Protein AF-A0A0X3Y6U4-F1 (afdb_monomer_lite)

Secondary structure (DSSP, 8-state):
------HHHHHHHHHHHHHHHHHHHHHHTSTT-S--HHHHHHHHHHHHHHHHHHHHHHHHHHH-TTSPPGGGT--

Foldseek 3Di:
DDDDDDLVVLLVVLLVLLVVLVVLVVVLVDPPDPDCVVSVVVSVVSVVVNVVSLVVNVVVCVVPVVHDDSVVSND

Structure (mmCIF, N/CA/C/O backbone):
data_AF-A0A0X3Y6U4-F1
#
_entry.id   AF-A0A0X3Y6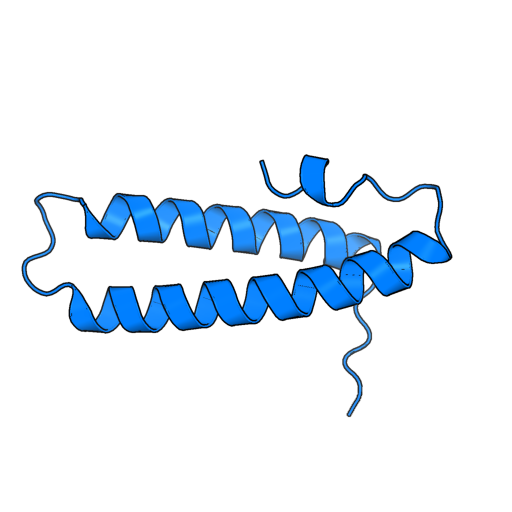U4-F1
#
loop_
_atom_site.group_PDB
_atom_site.id
_atom_site.type_symbol
_atom_site.label_atom_id
_atom_site.label_alt_id
_atom_site.label_comp_id
_atom_site.label_asym_id
_atom_site.label_entity_id
_atom_site.label_seq_id
_atom_site.pdbx_PDB_ins_code
_atom_site.Cartn_x
_atom_site.Cartn_y
_atom_site.Cartn_z
_atom_site.occupancy
_atom_site.B_iso_or_equiv
_atom_site.auth_seq_id
_atom_site.auth_comp_id
_atom_site.auth_asym_id
_atom_site.auth_atom_id
_atom_site.pdbx_PDB_model_num
ATOM 1 N N . MET A 1 1 ? -14.555 -15.335 2.509 1.00 42.97 1 MET A N 1
ATOM 2 C CA . MET A 1 1 ? -13.613 -15.412 3.643 1.00 42.97 1 MET A CA 1
ATOM 3 C C . MET A 1 1 ? -13.216 -13.984 3.976 1.00 42.97 1 MET A C 1
ATOM 5 O O . MET A 1 1 ? -12.667 -13.335 3.098 1.00 42.97 1 MET A O 1
ATOM 9 N N . LYS A 1 2 ? -13.595 -13.445 5.142 1.00 55.09 2 LYS A N 1
ATOM 10 C CA . LYS A 1 2 ? -13.049 -12.158 5.599 1.00 55.09 2 LYS A CA 1
ATOM 11 C C . LYS A 1 2 ? -11.701 -12.456 6.250 1.00 55.09 2 LYS A C 1
ATOM 13 O O . LYS A 1 2 ? -11.637 -13.336 7.102 1.00 55.09 2 LYS A O 1
ATOM 18 N N . LEU A 1 3 ? -10.644 -11.799 5.789 1.00 60.09 3 LEU A N 1
ATOM 19 C CA . LEU A 1 3 ? -9.357 -11.800 6.476 1.00 60.09 3 LEU A CA 1
ATOM 20 C C . LEU A 1 3 ? -9.505 -10.903 7.704 1.00 60.09 3 LEU A C 1
ATOM 22 O O . LEU A 1 3 ? -9.740 -9.709 7.560 1.00 60.09 3 LEU A O 1
ATOM 26 N N . GLU A 1 4 ? -9.417 -11.485 8.895 1.00 72.19 4 GLU A N 1
ATOM 27 C CA . GLU A 1 4 ? -9.351 -10.727 10.143 1.00 72.19 4 GLU A CA 1
ATOM 28 C C . GLU A 1 4 ? -7.876 -10.533 10.499 1.00 72.19 4 GLU A C 1
ATOM 30 O O . GLU A 1 4 ? -7.163 -11.489 10.803 1.00 72.19 4 GLU A O 1
ATOM 35 N N . ILE A 1 5 ? -7.399 -9.293 10.397 1.00 73.31 5 ILE A N 1
ATOM 36 C CA . ILE A 1 5 ? -6.032 -8.914 10.759 1.00 73.31 5 ILE A CA 1
ATOM 37 C C . ILE A 1 5 ? -6.069 -8.379 12.191 1.00 73.31 5 ILE A C 1
ATOM 39 O O . ILE A 1 5 ? -6.888 -7.517 12.505 1.00 73.31 5 ILE A O 1
ATOM 43 N N . SER A 1 6 ? -5.190 -8.87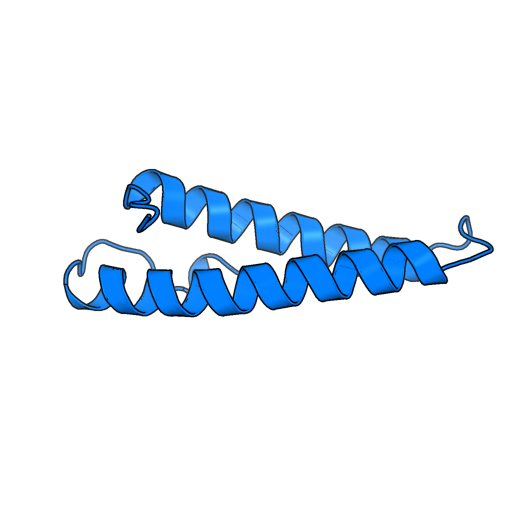4 13.069 1.00 82.38 6 SER A N 1
ATOM 44 C CA . SER A 1 6 ? -5.077 -8.300 14.415 1.00 82.38 6 SER A CA 1
ATOM 45 C C . SER A 1 6 ? -4.548 -6.864 14.341 1.00 82.38 6 SER A C 1
ATOM 47 O O . SER A 1 6 ? -3.729 -6.536 13.484 1.00 82.38 6 SER A O 1
ATOM 49 N N . GLU A 1 7 ? -4.957 -6.012 15.275 1.00 79.56 7 GLU A N 1
ATOM 50 C CA . GLU A 1 7 ? -4.570 -4.593 15.324 1.00 79.56 7 GLU A CA 1
ATOM 51 C C . GLU A 1 7 ? -3.043 -4.391 15.297 1.00 79.56 7 GLU A C 1
ATOM 53 O O . GLU A 1 7 ? -2.518 -3.515 14.608 1.00 79.56 7 GLU A O 1
ATOM 58 N N . GLN A 1 8 ? -2.321 -5.252 16.021 1.00 78.19 8 GLN A N 1
ATOM 59 C CA . GLN A 1 8 ? -0.860 -5.241 16.105 1.00 78.19 8 GLN A CA 1
ATOM 60 C C . GLN A 1 8 ? -0.221 -5.597 14.762 1.00 78.19 8 GLN A C 1
ATOM 62 O O . GLN A 1 8 ? 0.731 -4.943 14.332 1.00 78.19 8 GLN A O 1
ATOM 67 N N . TYR A 1 9 ? -0.758 -6.611 14.078 1.00 87.81 9 TYR A N 1
ATOM 68 C CA . TYR A 1 9 ? -0.266 -7.002 12.762 1.00 87.81 9 TYR A CA 1
ATOM 69 C C . TYR A 1 9 ? -0.646 -5.989 11.688 1.00 87.81 9 TYR A C 1
ATOM 71 O O . TYR A 1 9 ? 0.124 -5.804 10.755 1.00 87.81 9 TYR A O 1
ATOM 79 N N . LEU A 1 10 ? -1.764 -5.277 11.831 1.00 89.50 10 LEU A N 1
ATOM 80 C CA . LEU A 1 10 ? -2.197 -4.289 10.850 1.00 89.50 10 LEU A CA 1
ATOM 81 C C . LEU A 1 10 ? -1.220 -3.114 10.744 1.00 89.50 10 LEU A C 1
ATOM 83 O O . LEU A 1 10 ? -0.834 -2.738 9.639 1.00 89.50 10 LEU A O 1
ATOM 87 N N . MET A 1 11 ? -0.754 -2.580 11.877 1.00 90.62 11 MET A N 1
ATOM 88 C CA . MET A 1 11 ? 0.281 -1.536 11.887 1.00 90.62 11 MET A CA 1
ATOM 89 C C . MET A 1 11 ? 1.596 -2.020 11.274 1.00 90.62 11 MET A C 1
ATOM 91 O O . MET A 1 11 ? 2.189 -1.314 10.460 1.00 90.62 11 MET A O 1
ATOM 95 N N . LEU A 1 12 ? 2.030 -3.232 11.633 1.00 92.06 12 LEU A N 1
ATOM 96 C CA . LEU A 1 12 ? 3.253 -3.824 11.093 1.00 92.06 12 LEU A CA 1
ATOM 97 C C . LEU A 1 12 ? 3.160 -4.022 9.574 1.00 92.06 12 LEU A C 1
ATOM 99 O O . LEU A 1 12 ? 4.074 -3.634 8.855 1.00 92.06 12 LEU A O 1
ATOM 103 N N . LEU A 1 13 ? 2.053 -4.588 9.090 1.00 93.06 13 LEU A N 1
ATOM 104 C CA . LEU A 1 13 ? 1.808 -4.818 7.665 1.00 93.06 13 LEU A CA 1
ATOM 105 C C . LEU A 1 13 ? 1.759 -3.502 6.890 1.00 93.06 13 LEU A C 1
ATOM 107 O O . LEU A 1 13 ? 2.362 -3.408 5.827 1.00 93.06 13 LEU A O 1
ATOM 111 N N . THR A 1 14 ? 1.114 -2.478 7.454 1.00 94.12 14 THR A N 1
ATOM 112 C CA . THR A 1 14 ? 1.041 -1.138 6.851 1.00 94.12 14 THR A CA 1
ATOM 113 C C . THR A 1 14 ? 2.428 -0.530 6.688 1.00 94.12 14 THR A C 1
ATOM 115 O O . THR A 1 14 ? 2.751 -0.009 5.625 1.00 94.12 14 THR A O 1
ATOM 118 N N . SER A 1 15 ? 3.266 -0.622 7.725 1.00 94.44 15 SER A N 1
ATOM 119 C CA . SER A 1 15 ? 4.642 -0.122 7.671 1.00 94.44 15 SER A CA 1
ATOM 120 C C . SER A 1 15 ? 5.490 -0.911 6.674 1.00 94.44 15 SER A C 1
ATOM 122 O O . SER A 1 15 ? 6.211 -0.318 5.879 1.00 94.44 15 SER A O 1
ATOM 124 N N . ALA A 1 16 ? 5.397 -2.242 6.694 1.00 95.06 16 ALA A N 1
ATOM 125 C CA . ALA A 1 16 ? 6.189 -3.101 5.822 1.00 95.06 16 ALA A CA 1
ATOM 126 C C . ALA A 1 16 ? 5.837 -2.903 4.340 1.00 95.06 16 ALA A C 1
ATOM 128 O O . ALA A 1 16 ? 6.727 -2.888 3.491 1.00 95.06 16 ALA A O 1
ATOM 129 N N . LEU A 1 17 ? 4.551 -2.728 4.028 1.00 96.50 17 LEU A N 1
ATOM 130 C CA . LEU A 1 17 ? 4.093 -2.499 2.662 1.00 96.50 17 LEU A CA 1
ATOM 131 C C . LEU A 1 17 ? 4.495 -1.107 2.152 1.00 96.50 17 LEU A C 1
ATOM 133 O O . LEU A 1 17 ? 4.980 -0.999 1.029 1.00 96.50 17 LEU A O 1
ATOM 137 N N . ASN A 1 18 ? 4.425 -0.076 3.002 1.00 96.75 18 ASN A N 1
ATOM 138 C CA . ASN A 1 18 ? 4.970 1.252 2.702 1.00 96.75 18 ASN A CA 1
ATOM 139 C C . ASN A 1 18 ? 6.469 1.203 2.370 1.00 96.75 18 ASN A C 1
ATOM 141 O O . ASN A 1 18 ? 6.908 1.789 1.382 1.00 96.75 18 ASN A O 1
ATOM 145 N N . ASP A 1 19 ? 7.258 0.485 3.173 1.00 97.12 19 ASP A N 1
ATOM 146 C CA . ASP A 1 19 ? 8.696 0.336 2.934 1.00 97.12 19 ASP A CA 1
ATOM 147 C C . ASP A 1 19 ? 8.974 -0.415 1.625 1.00 97.12 19 ASP A C 1
ATOM 149 O O . ASP A 1 19 ? 9.876 -0.035 0.873 1.00 97.12 19 ASP A O 1
ATOM 153 N N . ALA A 1 20 ? 8.177 -1.442 1.316 1.00 97.00 20 ALA A N 1
ATOM 154 C CA . ALA A 1 20 ? 8.273 -2.176 0.060 1.00 97.00 20 ALA A CA 1
ATOM 155 C C . ALA A 1 20 ? 7.957 -1.285 -1.152 1.00 97.00 20 ALA A C 1
ATOM 157 O O . ALA A 1 20 ? 8.713 -1.312 -2.123 1.00 97.00 20 ALA A O 1
ATOM 158 N N . ILE A 1 21 ? 6.899 -0.470 -1.092 1.00 97.00 21 ILE A N 1
ATOM 159 C CA . ILE A 1 21 ? 6.553 0.503 -2.143 1.00 97.00 21 ILE A CA 1
ATOM 160 C C . ILE A 1 21 ? 7.725 1.460 -2.361 1.00 97.00 21 ILE A C 1
ATOM 162 O O . ILE A 1 21 ? 8.273 1.521 -3.456 1.00 97.00 21 ILE A O 1
ATOM 166 N N . LYS A 1 22 ? 8.207 2.107 -1.297 1.00 96.19 22 LYS A N 1
ATOM 167 C CA . LYS A 1 22 ? 9.315 3.075 -1.368 1.00 96.19 22 LYS A CA 1
ATOM 168 C C . LYS A 1 22 ? 10.609 2.483 -1.898 1.00 96.19 22 LYS A C 1
ATOM 170 O O . LYS A 1 22 ? 11.379 3.162 -2.582 1.00 96.19 22 LYS A O 1
ATOM 175 N N . TYR A 1 23 ? 10.897 1.240 -1.527 1.00 95.50 23 TYR A N 1
ATOM 176 C CA . TYR A 1 23 ? 12.042 0.525 -2.061 1.00 95.50 23 TYR A CA 1
ATOM 177 C C . TYR A 1 23 ? 11.883 0.305 -3.566 1.00 95.50 23 TYR A C 1
ATOM 179 O O . TYR A 1 23 ? 12.796 0.647 -4.315 1.00 95.50 23 TYR A O 1
ATOM 187 N N . ASN A 1 24 ? 10.731 -0.209 -4.007 1.00 95.06 24 ASN A N 1
ATOM 188 C CA . ASN A 1 24 ? 10.471 -0.493 -5.418 1.00 95.06 24 ASN A CA 1
ATOM 189 C C . ASN A 1 24 ? 10.440 0.787 -6.269 1.00 95.06 24 ASN A C 1
ATOM 191 O O . ASN A 1 24 ? 11.077 0.812 -7.315 1.00 95.06 24 ASN A O 1
ATOM 195 N N . GLU A 1 25 ? 9.830 1.876 -5.792 1.00 94.56 25 GLU A N 1
ATOM 196 C CA . GLU A 1 25 ? 9.875 3.195 -6.446 1.00 94.56 25 GLU A CA 1
ATOM 197 C C . GLU A 1 25 ? 11.317 3.662 -6.692 1.00 94.56 25 GLU A C 1
ATOM 199 O O . GLU A 1 25 ? 11.684 4.072 -7.791 1.00 94.56 25 GLU A O 1
ATOM 204 N N . LYS A 1 26 ? 12.184 3.570 -5.675 1.00 93.88 26 LYS A N 1
ATOM 205 C CA . LYS A 1 26 ? 13.602 3.930 -5.827 1.00 93.88 26 LYS A CA 1
ATOM 206 C C . LYS A 1 26 ? 14.349 2.962 -6.733 1.00 93.88 26 LYS A C 1
ATOM 208 O O . LYS A 1 26 ? 15.256 3.378 -7.452 1.00 93.88 26 LYS A O 1
ATOM 213 N N . PHE A 1 27 ? 14.000 1.682 -6.673 1.00 93.31 27 PHE A N 1
ATOM 214 C CA . PHE A 1 27 ? 14.632 0.641 -7.467 1.00 93.31 27 PHE A CA 1
ATOM 215 C C . PHE A 1 27 ? 14.355 0.830 -8.963 1.00 93.31 27 PHE A C 1
ATOM 217 O O . PHE A 1 27 ? 15.295 0.737 -9.753 1.00 93.31 27 PHE A O 1
ATOM 224 N N . LEU A 1 28 ? 13.126 1.216 -9.331 1.00 92.25 28 LEU A N 1
ATOM 225 C CA . LEU A 1 28 ? 12.728 1.568 -10.701 1.00 92.25 28 LEU A CA 1
ATOM 226 C C . LEU A 1 28 ? 13.606 2.660 -11.323 1.00 92.25 28 LEU A C 1
ATOM 228 O O . LEU A 1 28 ? 13.877 2.634 -12.520 1.00 92.25 28 LEU A O 1
ATOM 232 N N . HIS A 1 29 ? 14.089 3.603 -10.514 1.00 89.06 29 HIS A N 1
ATOM 233 C CA . HIS A 1 29 ? 14.985 4.673 -10.958 1.00 89.06 29 HIS A CA 1
ATOM 234 C C . HIS A 1 29 ? 16.476 4.316 -10.875 1.00 89.06 29 HIS A C 1
ATOM 236 O O . HIS A 1 29 ? 17.327 5.172 -11.123 1.00 89.06 29 HIS A O 1
ATOM 242 N N . SER A 1 30 ? 16.825 3.082 -10.499 1.00 92.12 30 SER A N 1
ATOM 243 C CA . SER A 1 30 ? 18.224 2.670 -10.410 1.00 92.12 30 SER A CA 1
ATOM 244 C C . SER A 1 30 ? 18.827 2.451 -11.797 1.00 92.12 30 SER A C 1
ATOM 246 O O . SER A 1 30 ? 18.206 1.887 -12.694 1.00 92.12 30 SER A O 1
ATOM 248 N N . GLU A 1 31 ? 20.100 2.806 -11.950 1.00 90.31 31 GLU A N 1
ATOM 249 C CA . GLU A 1 31 ? 20.841 2.636 -13.208 1.00 90.31 31 GLU A CA 1
ATOM 250 C C . GLU A 1 31 ? 21.080 1.160 -13.590 1.00 90.31 31 GLU A C 1
ATOM 252 O O . GLU A 1 31 ? 21.590 0.859 -14.669 1.00 90.31 31 GLU A O 1
ATOM 257 N N . THR A 1 32 ? 20.748 0.222 -12.697 1.00 88.88 32 THR A N 1
ATOM 258 C CA . THR A 1 32 ? 21.005 -1.212 -12.890 1.00 88.88 32 THR A CA 1
ATOM 259 C C . THR A 1 32 ? 19.901 -1.947 -13.642 1.00 88.88 32 THR A C 1
ATOM 261 O O . THR A 1 32 ? 20.158 -3.022 -14.190 1.00 88.88 32 THR A O 1
ATOM 264 N N . ILE A 1 33 ? 18.695 -1.380 -13.710 1.00 87.06 33 ILE A N 1
ATOM 265 C CA . ILE A 1 33 ? 17.547 -2.009 -14.364 1.00 87.06 33 ILE A CA 1
ATOM 266 C C . ILE A 1 33 ? 17.463 -1.544 -15.814 1.00 87.06 33 ILE A C 1
ATOM 268 O O . ILE A 1 33 ? 17.494 -0.353 -16.108 1.00 87.06 33 ILE A O 1
ATO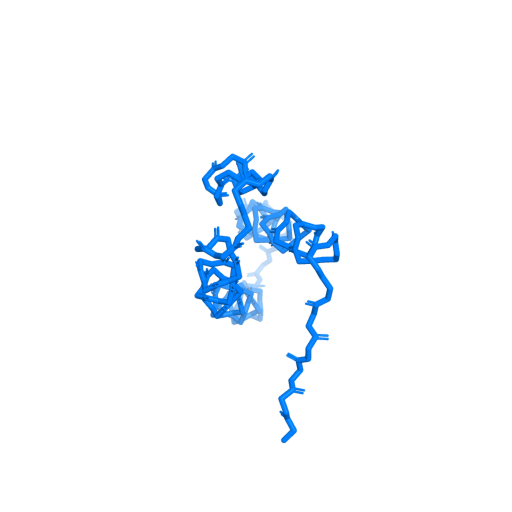M 272 N N . ARG A 1 34 ? 17.362 -2.503 -16.736 1.00 84.25 34 ARG A N 1
ATOM 273 C CA . ARG A 1 34 ? 17.220 -2.234 -18.177 1.00 84.25 34 ARG A CA 1
ATOM 274 C C . ARG A 1 34 ? 15.777 -2.312 -18.657 1.00 84.25 34 ARG A C 1
ATOM 276 O O . ARG A 1 34 ? 15.430 -1.626 -19.610 1.00 84.25 34 ARG A O 1
ATOM 283 N N . ASP A 1 35 ? 14.988 -3.163 -18.014 1.00 90.25 35 ASP A N 1
ATOM 284 C CA . ASP A 1 35 ? 13.571 -3.364 -18.287 1.00 90.25 35 ASP A CA 1
ATOM 285 C C . ASP A 1 35 ? 12.804 -3.227 -16.972 1.00 90.25 35 ASP A C 1
ATOM 287 O O . ASP A 1 35 ? 13.072 -3.953 -16.012 1.00 90.25 35 ASP A O 1
ATOM 291 N N . VAL A 1 36 ? 11.919 -2.236 -16.923 1.00 92.94 36 VAL A N 1
ATOM 292 C CA . VAL A 1 36 ? 11.183 -1.841 -15.720 1.00 92.94 36 VAL A CA 1
ATOM 293 C C . VAL A 1 36 ? 9.768 -2.412 -15.678 1.00 92.94 36 VAL A C 1
ATOM 295 O O . VAL A 1 36 ? 9.146 -2.345 -14.624 1.00 92.94 36 VAL A O 1
ATOM 298 N N . SER A 1 37 ? 9.261 -2.997 -16.769 1.00 93.19 37 SER A N 1
ATOM 299 C CA . SER A 1 37 ? 7.830 -3.302 -16.909 1.00 93.19 37 SER A CA 1
ATOM 300 C C . SER A 1 37 ? 7.293 -4.231 -15.815 1.00 93.19 37 SER A C 1
ATOM 302 O O . SER A 1 37 ? 6.270 -3.925 -15.204 1.00 93.19 37 SER A O 1
ATOM 304 N N . ASP A 1 38 ? 8.017 -5.304 -15.486 1.00 92.38 38 ASP A N 1
ATOM 305 C CA . ASP A 1 38 ? 7.615 -6.233 -14.417 1.00 92.38 38 ASP A CA 1
ATOM 306 C C . ASP A 1 38 ? 7.626 -5.565 -13.027 1.00 92.38 38 ASP A C 1
ATOM 308 O O . ASP A 1 38 ? 6.810 -5.876 -12.156 1.00 92.38 38 ASP A O 1
ATOM 312 N N . TYR A 1 39 ? 8.547 -4.625 -12.804 1.00 93.00 39 TYR A N 1
ATOM 313 C CA . TYR A 1 39 ? 8.663 -3.897 -11.540 1.00 93.00 39 TYR A CA 1
ATOM 314 C C . TYR A 1 39 ? 7.576 -2.831 -11.397 1.00 93.00 39 TYR A C 1
ATOM 316 O O . TYR A 1 39 ? 7.073 -2.625 -10.295 1.00 93.00 39 TYR A O 1
ATOM 324 N N . GLU A 1 40 ? 7.188 -2.182 -12.497 1.00 95.06 40 GLU A N 1
ATOM 325 C CA . GLU A 1 40 ? 6.058 -1.253 -12.535 1.00 95.06 40 GLU A CA 1
ATOM 326 C C . GLU A 1 40 ? 4.745 -1.990 -12.246 1.00 95.06 40 GLU A C 1
ATOM 328 O O . GLU A 1 40 ? 3.967 -1.548 -11.402 1.00 95.06 40 GLU A O 1
ATOM 333 N N . GLU A 1 41 ? 4.519 -3.157 -12.863 1.00 96.00 41 GLU A N 1
ATOM 334 C CA . GLU A 1 41 ? 3.342 -3.986 -12.576 1.00 96.00 41 GLU A CA 1
ATOM 335 C C . GLU A 1 41 ? 3.315 -4.444 -11.110 1.00 96.00 41 GLU A C 1
ATOM 337 O O . GLU A 1 41 ? 2.275 -4.377 -10.442 1.00 96.00 41 GLU A O 1
ATOM 342 N N . HIS A 1 42 ? 4.467 -4.857 -10.571 1.00 95.62 42 HIS A N 1
ATOM 343 C CA . HIS A 1 42 ? 4.571 -5.212 -9.161 1.00 95.62 42 HIS A CA 1
ATOM 344 C C . HIS A 1 42 ? 4.272 -4.021 -8.242 1.00 95.62 42 HIS A C 1
ATOM 346 O O . HIS A 1 42 ? 3.514 -4.175 -7.282 1.00 95.62 42 HIS A O 1
ATOM 352 N N . LEU A 1 43 ? 4.812 -2.837 -8.543 1.00 96.31 43 LEU A N 1
ATOM 353 C CA . LEU A 1 43 ? 4.564 -1.623 -7.769 1.00 96.31 43 LEU A CA 1
ATOM 354 C C . LEU A 1 43 ? 3.070 -1.277 -7.742 1.00 96.31 43 LEU A C 1
ATOM 356 O O . LEU A 1 43 ? 2.525 -1.064 -6.661 1.00 96.31 43 LEU A O 1
ATOM 360 N N . VAL A 1 44 ? 2.380 -1.353 -8.884 1.00 96.81 44 VAL A N 1
ATOM 361 C CA . VAL A 1 44 ? 0.921 -1.154 -8.964 1.00 96.81 44 VAL A CA 1
ATOM 362 C C . VAL A 1 44 ? 0.169 -2.152 -8.075 1.00 96.81 44 VAL A C 1
ATOM 364 O O . VAL A 1 44 ? -0.810 -1.803 -7.411 1.00 96.81 44 VAL A O 1
ATOM 367 N N . CYS A 1 45 ? 0.616 -3.409 -8.013 1.00 97.44 45 CYS A N 1
ATOM 368 C CA . CYS A 1 45 ? 0.020 -4.399 -7.114 1.00 97.44 45 CYS A CA 1
ATOM 369 C C . CYS A 1 45 ? 0.210 -4.028 -5.634 1.00 97.44 45 CYS A C 1
ATOM 371 O O . CYS A 1 45 ? -0.723 -4.184 -4.841 1.00 97.44 45 CYS A O 1
ATOM 373 N N . LEU A 1 46 ? 1.393 -3.533 -5.258 1.00 97.31 46 LEU A N 1
ATOM 374 C CA . LEU A 1 46 ? 1.676 -3.081 -3.895 1.00 97.31 46 LEU A CA 1
ATOM 375 C C . LEU A 1 46 ? 0.829 -1.858 -3.521 1.00 97.31 46 LEU A C 1
ATOM 377 O O . LEU A 1 46 ? 0.242 -1.847 -2.442 1.00 97.31 46 LEU A O 1
ATOM 381 N N . GLU A 1 47 ? 0.703 -0.876 -4.413 1.00 96.38 47 GLU A N 1
ATOM 382 C CA . GLU A 1 47 ? -0.124 0.321 -4.210 1.00 96.38 47 GLU A CA 1
ATOM 383 C C . GLU A 1 47 ? -1.605 -0.030 -4.025 1.00 96.38 47 GLU A C 1
ATOM 385 O O . GLU A 1 47 ? -2.251 0.442 -3.088 1.00 96.38 47 GLU A O 1
ATOM 390 N N . ASN A 1 48 ? -2.139 -0.928 -4.859 1.00 97.19 48 ASN A N 1
ATOM 391 C CA . ASN A 1 48 ? -3.510 -1.422 -4.712 1.00 97.19 48 ASN A CA 1
ATOM 392 C C . ASN A 1 48 ? -3.716 -2.145 -3.373 1.00 97.19 48 ASN A C 1
ATOM 394 O O . ASN A 1 48 ? -4.752 -1.985 -2.723 1.00 97.19 48 ASN A O 1
ATOM 398 N N . CYS A 1 49 ? -2.725 -2.929 -2.941 1.00 95.75 49 CYS A N 1
ATOM 399 C CA . CYS A 1 49 ? -2.751 -3.586 -1.639 1.00 95.75 49 CYS A CA 1
ATOM 400 C C . CYS A 1 49 ? -2.726 -2.558 -0.496 1.00 95.75 49 CYS A C 1
ATOM 402 O O . CYS A 1 49 ? -3.492 -2.689 0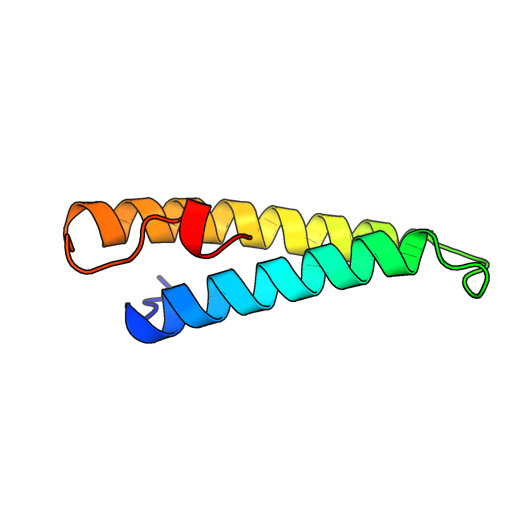.457 1.00 95.75 49 CYS A O 1
ATOM 404 N N . GLN A 1 50 ? -1.912 -1.505 -0.610 1.00 95.62 50 GLN A N 1
ATOM 405 C CA . GLN A 1 50 ? -1.799 -0.439 0.387 1.00 95.62 50 GLN A CA 1
ATOM 406 C C . GLN A 1 50 ? -3.107 0.339 0.522 1.00 95.62 50 GLN A C 1
ATOM 408 O O . GLN A 1 50 ? -3.538 0.595 1.643 1.00 95.62 50 GLN A O 1
ATOM 413 N N . ALA A 1 51 ? -3.774 0.647 -0.594 1.00 94.94 51 ALA A N 1
ATOM 414 C CA . ALA A 1 51 ? -5.080 1.302 -0.589 1.00 94.94 51 ALA A CA 1
ATOM 415 C C . ALA A 1 51 ? -6.141 0.457 0.135 1.00 94.94 51 ALA A C 1
ATOM 417 O O . ALA A 1 51 ? -6.884 0.962 0.976 1.00 94.94 51 ALA A O 1
ATOM 418 N N . TRP A 1 52 ? -6.178 -0.854 -0.130 1.00 94.12 52 TRP A N 1
ATOM 419 C CA . TRP A 1 52 ? -7.061 -1.763 0.603 1.00 94.12 52 TRP A CA 1
ATOM 420 C C . TRP A 1 52 ? -6.722 -1.812 2.101 1.00 94.12 52 TRP A C 1
ATOM 422 O O . TRP A 1 52 ? -7.617 -1.776 2.948 1.00 94.12 52 TRP A O 1
ATOM 432 N N . LEU A 1 53 ? -5.432 -1.865 2.438 1.00 93.38 53 LEU A N 1
ATOM 433 C CA . LEU A 1 53 ? -4.966 -1.923 3.820 1.00 93.38 53 LEU A CA 1
ATOM 434 C C . LEU A 1 53 ? -5.296 -0.635 4.591 1.00 93.38 53 LEU A C 1
ATOM 436 O O . LEU A 1 53 ? -5.653 -0.703 5.764 1.00 93.38 53 LEU A O 1
ATOM 440 N N . GLU A 1 54 ? -5.221 0.524 3.935 1.00 94.06 54 GLU A N 1
ATOM 441 C CA . GLU A 1 54 ? -5.611 1.827 4.478 1.00 94.06 54 GLU A CA 1
ATOM 442 C C . GLU A 1 54 ? -7.092 1.870 4.861 1.00 94.06 54 GLU A C 1
ATOM 444 O O . GLU A 1 54 ? -7.441 2.335 5.950 1.00 94.06 54 GLU A O 1
ATOM 449 N N . ASP A 1 55 ? -7.966 1.352 3.998 1.00 92.94 55 ASP A N 1
ATOM 450 C CA . ASP A 1 55 ? -9.399 1.273 4.275 1.00 92.94 55 ASP A CA 1
ATOM 451 C C . ASP A 1 55 ? -9.692 0.378 5.485 1.00 92.94 55 ASP A C 1
ATOM 453 O O . ASP A 1 55 ? -10.505 0.736 6.343 1.00 92.94 55 ASP A O 1
ATOM 457 N N . GLU A 1 56 ? -9.028 -0.775 5.587 1.00 90.50 56 GLU A N 1
ATOM 458 C CA . GLU A 1 56 ? -9.153 -1.659 6.751 1.00 90.50 56 GLU A CA 1
ATOM 459 C C . GLU A 1 56 ? -8.580 -1.009 8.019 1.00 90.50 56 GLU A C 1
ATOM 461 O O . GLU A 1 56 ? -9.211 -1.059 9.079 1.00 90.50 56 GLU A O 1
ATOM 466 N N . TYR A 1 57 ? -7.446 -0.310 7.906 1.00 92.00 57 TYR A N 1
ATOM 467 C CA . TYR A 1 57 ? -6.845 0.458 8.996 1.00 92.00 57 TYR A CA 1
ATOM 468 C C . TYR A 1 57 ? -7.813 1.500 9.542 1.00 92.00 57 TYR A C 1
ATOM 470 O O . TYR A 1 57 ? -8.058 1.547 10.746 1.00 92.00 57 TYR A O 1
ATOM 478 N N . LYS A 1 58 ? -8.406 2.315 8.666 1.00 90.62 58 LYS A N 1
ATOM 479 C CA . LYS A 1 58 ? -9.349 3.375 9.045 1.00 90.62 58 LYS A CA 1
ATOM 480 C C . LYS A 1 58 ? -10.608 2.819 9.707 1.00 90.62 58 LYS A C 1
ATOM 482 O O . LYS A 1 58 ? -11.110 3.428 10.652 1.00 90.62 58 LYS A O 1
ATOM 487 N N . LYS A 1 59 ? -11.111 1.666 9.249 1.00 89.94 59 LYS A N 1
ATOM 488 C CA . LYS A 1 59 ? -12.262 0.989 9.870 1.00 89.94 59 LYS A CA 1
ATOM 489 C C . LYS A 1 59 ? -11.950 0.556 11.299 1.00 89.94 59 LYS A C 1
ATOM 491 O O . LYS A 1 59 ? -12.742 0.841 12.187 1.00 89.94 59 LYS A O 1
ATOM 496 N N . ILE A 1 60 ? -10.804 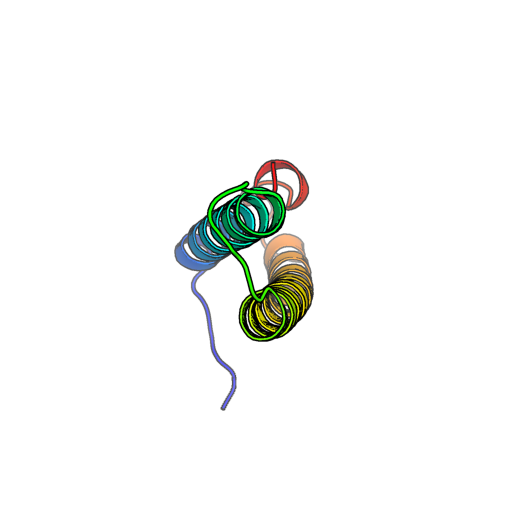-0.086 11.518 1.00 88.25 60 ILE A N 1
ATOM 497 C CA . ILE A 1 60 ? -10.418 -0.606 12.838 1.00 88.25 60 ILE A CA 1
ATOM 498 C C . ILE A 1 60 ? -10.024 0.540 13.783 1.00 88.25 60 ILE A C 1
ATOM 500 O O . ILE A 1 60 ? -10.473 0.583 14.926 1.00 88.25 60 ILE A O 1
ATOM 504 N N . ALA A 1 61 ? -9.269 1.528 13.296 1.00 88.88 61 ALA A N 1
ATOM 505 C CA . ALA A 1 61 ? -8.845 2.685 14.085 1.00 88.88 61 ALA A CA 1
ATOM 506 C C . ALA A 1 61 ? -10.022 3.546 14.576 1.00 88.88 61 ALA A C 1
ATOM 508 O O . ALA A 1 61 ? -9.912 4.202 15.611 1.00 88.88 61 ALA A O 1
ATOM 509 N N . LYS A 1 62 ? -11.166 3.531 13.875 1.00 88.06 62 LYS A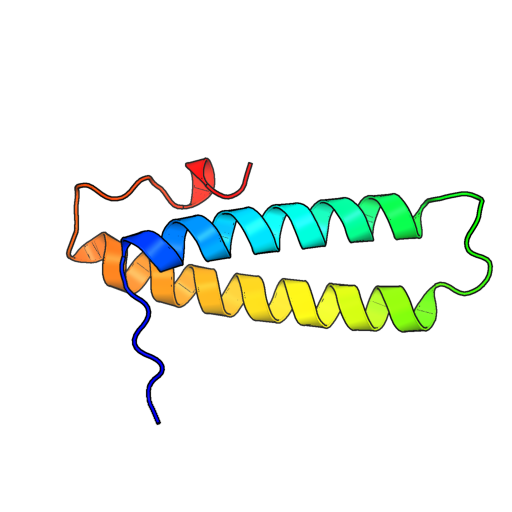 N 1
ATOM 510 C CA . LYS A 1 62 ? -12.385 4.230 14.310 1.00 88.06 62 LYS A CA 1
ATOM 511 C C . LYS A 1 62 ? -12.861 3.763 15.687 1.00 88.06 62 LYS A C 1
ATOM 513 O O . LYS A 1 62 ? -13.300 4.587 16.487 1.00 88.06 62 LYS A O 1
ATOM 518 N N . ASP A 1 63 ? -12.759 2.464 15.946 1.00 86.56 63 ASP A N 1
ATOM 519 C CA . ASP A 1 63 ? -13.228 1.840 17.182 1.00 86.56 63 ASP A CA 1
ATOM 520 C C . ASP A 1 63 ? -12.083 1.631 18.196 1.00 86.56 63 ASP A C 1
ATOM 522 O O . ASP A 1 63 ? -12.333 1.257 19.343 1.00 86.56 63 ASP A O 1
ATOM 526 N N . ASN A 1 64 ? -10.833 1.935 17.811 1.00 85.50 64 ASN A N 1
ATOM 527 C CA . ASN A 1 64 ? -9.650 1.804 18.660 1.00 85.50 64 ASN A CA 1
ATOM 528 C C . ASN A 1 64 ? -8.789 3.090 18.705 1.00 85.50 64 ASN A C 1
ATOM 530 O O . ASN A 1 64 ? -7.860 3.261 17.909 1.00 85.50 64 ASN A O 1
ATOM 534 N N . PRO A 1 65 ? -9.012 3.971 19.698 1.00 83.62 65 PRO A N 1
ATOM 535 C CA . PRO A 1 65 ? -8.291 5.238 19.826 1.00 83.62 65 PRO A CA 1
ATOM 536 C C . PRO A 1 65 ? -6.816 5.100 20.247 1.00 83.62 65 PRO A C 1
ATOM 538 O O . PRO A 1 65 ? -6.117 6.110 20.311 1.00 83.62 65 PRO A O 1
ATOM 541 N N . GLN A 1 66 ? -6.329 3.894 20.569 1.00 86.62 66 GLN A N 1
ATOM 542 C CA . GLN A 1 66 ? -4.919 3.666 20.921 1.00 86.62 66 GLN A CA 1
ATOM 543 C C . GLN A 1 66 ? -4.030 3.422 19.696 1.00 86.62 66 GLN A C 1
ATOM 545 O O . GLN A 1 66 ? -2.803 3.452 19.814 1.00 86.62 66 GLN A O 1
ATOM 550 N N . MET A 1 67 ? -4.627 3.177 18.527 1.00 88.31 67 MET A N 1
ATOM 551 C CA . MET A 1 67 ? -3.880 3.022 17.286 1.00 88.31 67 MET A CA 1
ATOM 552 C C . MET A 1 67 ? -3.230 4.342 16.870 1.00 88.31 67 MET A C 1
ATOM 554 O O . MET A 1 67 ? -3.756 5.435 17.094 1.00 88.31 67 MET A O 1
ATOM 558 N N . LEU A 1 68 ? -2.062 4.243 16.240 1.00 89.94 68 LEU A N 1
ATOM 559 C CA . LEU A 1 68 ? -1.437 5.408 15.629 1.00 89.94 68 LEU A CA 1
ATOM 560 C C . LEU A 1 68 ? -2.306 5.909 14.460 1.00 89.94 68 LEU A C 1
ATOM 562 O O . LEU A 1 68 ? -2.948 5.114 13.787 1.00 89.94 68 LEU A O 1
ATOM 566 N N . PRO A 1 69 ? -2.331 7.219 14.168 1.00 90.06 69 PRO A N 1
ATOM 567 C CA . PRO A 1 69 ? -2.881 7.696 12.904 1.00 90.06 69 PRO A CA 1
ATOM 568 C C . PRO A 1 69 ? -2.157 7.023 11.735 1.00 90.06 69 PRO A C 1
ATOM 570 O O . PRO A 1 69 ? -0.929 6.896 11.777 1.00 90.06 69 PRO A O 1
ATOM 573 N N . TYR A 1 70 ? -2.901 6.620 10.706 1.00 91.12 70 TYR A N 1
ATOM 574 C CA . TYR A 1 70 ? -2.365 5.919 9.537 1.00 91.12 70 TYR A CA 1
ATOM 575 C C . TYR A 1 70 ? -1.172 6.669 8.924 1.00 91.12 70 TYR A C 1
ATOM 577 O O . TYR A 1 70 ? -0.116 6.084 8.697 1.00 91.12 70 TYR A O 1
ATOM 585 N N . GLU A 1 71 ? -1.277 7.994 8.816 1.00 91.69 71 GLU A N 1
ATOM 586 C CA . GLU A 1 71 ? -0.262 8.900 8.262 1.00 91.69 71 GLU A CA 1
ATOM 587 C C . GLU A 1 71 ? 1.047 8.914 9.069 1.00 91.69 71 GLU A C 1
ATOM 589 O O . GLU A 1 71 ? 2.073 9.399 8.603 1.00 91.69 71 GLU A O 1
ATOM 594 N N . LYS A 1 72 ? 1.038 8.416 10.312 1.00 90.56 72 LYS A N 1
ATOM 595 C CA . LYS A 1 72 ? 2.257 8.260 11.118 1.00 90.56 72 LYS A CA 1
ATOM 596 C C . LYS A 1 72 ? 2.948 6.915 10.904 1.00 90.56 72 LYS A C 1
ATOM 598 O O . LYS A 1 72 ? 4.100 6.798 11.337 1.00 90.56 72 LYS A O 1
ATOM 603 N N . VAL A 1 73 ? 2.252 5.944 10.307 1.00 90.25 73 VAL A N 1
ATOM 604 C CA . VAL A 1 73 ? 2.733 4.587 9.999 1.00 90.25 73 VAL A CA 1
ATOM 605 C C . VAL A 1 73 ? 3.322 4.535 8.589 1.00 90.25 73 VAL A C 1
ATOM 607 O O . VAL A 1 73 ? 4.450 4.084 8.427 1.00 90.25 73 VAL A O 1
ATOM 610 N N . VAL A 1 74 ? 2.605 5.062 7.594 1.00 88.69 74 VAL A N 1
ATOM 611 C CA . VAL A 1 74 ? 3.143 5.360 6.255 1.00 88.69 74 VAL A CA 1
ATOM 612 C C . VAL A 1 74 ? 3.954 6.656 6.334 1.00 88.69 74 VAL A C 1
ATOM 614 O O . VAL A 1 74 ? 3.406 7.752 6.266 1.00 88.69 74 VAL A O 1
ATOM 617 N N . ARG A 1 75 ? 5.264 6.543 6.565 1.00 68.81 75 ARG A N 1
ATOM 618 C CA . ARG A 1 75 ? 6.205 7.677 6.556 1.00 68.81 75 ARG A CA 1
ATOM 619 C C . ARG A 1 75 ? 7.072 7.622 5.342 1.00 68.81 75 ARG A C 1
ATOM 621 O O . ARG A 1 75 ? 7.560 6.509 5.048 1.00 68.81 75 ARG A O 1
#

pLDDT: mean 89.44, std 9.54, range [42.97, 97.44]

Radius of gyration: 14.49 Å; chains: 1; bounding box: 35×24×39 Å

Sequence (75 aa):
MKLEISEQYLMLLTSALNDAIKYNEKFLHSETIRDVSDYEEHLVCLENCQAWLEDEYKKIAKDNPQMLPYEKVVR